Protein AF-A0AB39TTS7-F1 (afdb_monomer)

Structure (mmCIF, N/CA/C/O backbone):
data_AF-A0AB39TTS7-F1
#
_entry.id   AF-A0AB39TTS7-F1
#
loop_
_atom_site.group_PDB
_atom_site.id
_atom_site.type_symbol
_atom_site.label_atom_id
_atom_site.label_alt_id
_atom_site.label_comp_id
_atom_site.label_asym_id
_atom_site.label_entity_id
_atom_site.label_seq_id
_atom_site.pdbx_PDB_ins_code
_atom_site.Cartn_x
_atom_site.Cartn_y
_atom_site.Cartn_z
_atom_site.occupancy
_atom_site.B_iso_or_equiv
_atom_site.auth_seq_id
_atom_site.auth_comp_id
_atom_site.auth_asym_id
_atom_site.auth_atom_id
_atom_site.pdbx_PDB_model_num
ATOM 1 N N . MET A 1 1 ? -47.354 -14.743 -45.698 1.00 46.66 1 MET A N 1
ATOM 2 C CA . MET A 1 1 ? -46.355 -13.692 -45.414 1.00 46.66 1 MET A CA 1
ATOM 3 C C . MET A 1 1 ? -45.874 -13.891 -43.988 1.00 46.66 1 MET A C 1
ATOM 5 O O . MET A 1 1 ? -46.660 -13.696 -43.076 1.00 46.66 1 MET A O 1
ATOM 9 N N . ALA A 1 2 ? -44.639 -14.348 -43.802 1.00 46.94 2 ALA A N 1
ATOM 10 C CA . ALA A 1 2 ? -43.956 -14.343 -42.511 1.00 46.94 2 ALA A CA 1
ATOM 11 C C . ALA A 1 2 ? -42.483 -14.043 -42.813 1.00 46.94 2 ALA A C 1
ATOM 13 O O . ALA A 1 2 ? -41.812 -14.837 -43.469 1.00 46.94 2 ALA A O 1
ATOM 14 N N . LEU A 1 3 ? -42.039 -12.838 -42.458 1.00 53.38 3 LEU A N 1
ATOM 15 C CA . LEU A 1 3 ? -40.659 -12.394 -42.629 1.00 53.38 3 LEU A CA 1
ATOM 16 C C . LEU A 1 3 ? -39.838 -13.039 -41.511 1.00 53.38 3 LEU A C 1
ATOM 18 O O . LEU A 1 3 ? -40.163 -12.878 -40.338 1.00 53.38 3 LEU A O 1
ATOM 22 N N . SER A 1 4 ? -38.830 -13.825 -41.885 1.00 56.28 4 SER A N 1
ATOM 23 C CA . SER A 1 4 ? -37.874 -14.396 -40.937 1.00 56.28 4 SER A CA 1
ATOM 24 C C . SER A 1 4 ? -36.919 -13.293 -40.500 1.00 56.28 4 SER A C 1
ATOM 26 O O . SER A 1 4 ? -36.210 -12.719 -41.324 1.00 56.28 4 SER A O 1
ATOM 28 N N . ASP A 1 5 ? -36.956 -12.981 -39.210 1.00 53.38 5 ASP A N 1
ATOM 29 C CA . ASP A 1 5 ? -36.069 -12.035 -38.549 1.00 53.38 5 ASP A CA 1
ATOM 30 C C . ASP A 1 5 ? -34.664 -12.654 -38.459 1.00 53.38 5 ASP A C 1
ATOM 32 O O . ASP A 1 5 ? -34.374 -13.504 -37.614 1.00 53.38 5 ASP A O 1
ATOM 36 N N . THR A 1 6 ? -33.792 -12.300 -39.405 1.00 61.19 6 THR A N 1
ATOM 37 C CA . THR A 1 6 ? -32.353 -12.548 -39.283 1.00 61.19 6 THR A CA 1
ATOM 38 C C . THR A 1 6 ? -31.809 -11.559 -38.260 1.00 61.19 6 THR A C 1
ATOM 40 O O . THR A 1 6 ? -31.436 -10.432 -38.587 1.00 61.19 6 THR A O 1
ATOM 43 N N . SER A 1 7 ? -31.760 -12.005 -37.008 1.00 56.53 7 SER A N 1
ATOM 44 C CA . SER A 1 7 ? -31.049 -11.335 -35.924 1.00 56.53 7 SER A CA 1
ATOM 45 C C . SER A 1 7 ? -29.545 -11.381 -36.221 1.00 56.53 7 SER A C 1
ATOM 47 O O . SER A 1 7 ? -28.837 -12.316 -35.845 1.00 56.53 7 SER A O 1
ATOM 49 N N . THR A 1 8 ? -29.060 -10.386 -36.970 1.00 61.47 8 THR A N 1
ATOM 50 C CA . THR A 1 8 ? -27.634 -10.177 -37.233 1.00 61.47 8 THR A CA 1
ATOM 51 C C . THR A 1 8 ? -26.974 -9.727 -35.932 1.00 61.47 8 THR A C 1
ATOM 53 O O . THR A 1 8 ? -27.010 -8.562 -35.548 1.00 61.47 8 THR A O 1
ATOM 56 N N . GLN A 1 9 ? -26.427 -10.682 -35.187 1.00 62.88 9 GLN A N 1
ATOM 57 C CA . GLN A 1 9 ? -25.672 -10.385 -33.977 1.00 62.88 9 GLN A CA 1
ATOM 58 C C . GLN A 1 9 ? -24.396 -9.622 -34.388 1.00 62.88 9 GLN A C 1
ATOM 60 O O . GLN A 1 9 ? -23.639 -10.137 -35.216 1.00 62.88 9 GLN A O 1
ATOM 65 N N . PRO A 1 10 ? -24.137 -8.402 -33.881 1.00 58.38 10 PRO A N 1
ATOM 66 C CA . PRO A 1 10 ? -22.879 -7.716 -34.145 1.00 58.38 10 PRO A CA 1
ATOM 67 C C . PRO A 1 10 ? -21.734 -8.536 -33.544 1.00 58.38 10 PRO A C 1
ATOM 69 O O . PRO A 1 10 ? -21.829 -8.986 -32.401 1.00 58.38 10 PRO A O 1
ATOM 72 N N . ALA A 1 11 ? -20.666 -8.748 -34.313 1.00 64.62 11 ALA A N 1
ATOM 73 C CA . ALA A 1 11 ? -19.457 -9.396 -33.819 1.00 64.62 11 ALA A CA 1
ATOM 74 C C . ALA A 1 11 ? -18.943 -8.657 -32.564 1.00 64.62 11 ALA A C 1
ATOM 76 O O . ALA A 1 11 ? -18.933 -7.420 -32.574 1.00 64.62 11 ALA A O 1
ATOM 77 N N . PRO A 1 12 ? -18.532 -9.363 -31.490 1.00 58.91 12 PRO A N 1
ATOM 78 C CA . PRO A 1 12 ? -17.907 -8.709 -30.350 1.00 58.91 12 PRO A CA 1
ATOM 79 C C . PRO A 1 12 ? -16.678 -7.947 -30.852 1.00 58.91 12 PRO A C 1
ATOM 81 O O . PRO A 1 12 ? -15.856 -8.489 -31.594 1.00 58.91 12 PRO A O 1
ATOM 84 N N . ALA A 1 13 ? -16.618 -6.658 -30.515 1.00 64.56 13 ALA A N 1
ATOM 85 C CA . ALA A 1 13 ? -15.501 -5.788 -30.850 1.00 64.56 13 ALA A CA 1
ATOM 86 C C . ALA A 1 13 ? -14.179 -6.450 -30.422 1.00 64.56 13 ALA A C 1
ATOM 88 O O . ALA A 1 13 ? -14.175 -7.149 -29.405 1.00 64.56 13 ALA A O 1
ATOM 89 N N . PRO A 1 14 ? -13.078 -6.251 -31.172 1.00 59.50 14 PRO A N 1
ATOM 90 C CA . PRO A 1 14 ? -11.790 -6.832 -30.826 1.00 59.50 14 PRO A CA 1
ATOM 91 C C . PRO A 1 14 ? -11.457 -6.433 -29.393 1.00 59.50 14 PRO A C 1
ATOM 93 O O . PRO A 1 14 ? -11.350 -5.243 -29.089 1.00 59.50 14 PRO A O 1
ATOM 96 N N . GLU A 1 15 ? -11.374 -7.437 -28.522 1.00 56.50 15 GLU A N 1
ATOM 97 C CA . GLU A 1 15 ? -10.925 -7.292 -27.148 1.00 56.50 15 GLU A CA 1
ATOM 98 C C . GLU A 1 15 ? -9.644 -6.467 -27.185 1.00 56.50 15 GLU A C 1
ATOM 100 O O . GLU A 1 15 ? -8.640 -6.872 -27.775 1.00 56.50 15 GLU A O 1
ATOM 105 N N . ALA A 1 16 ? -9.713 -5.255 -26.633 1.00 53.84 16 ALA A N 1
ATOM 106 C CA . ALA A 1 16 ? -8.528 -4.469 -26.374 1.00 53.84 16 ALA A CA 1
ATOM 107 C C . ALA A 1 16 ? -7.603 -5.383 -25.575 1.00 53.84 16 ALA A C 1
ATOM 109 O O . ALA A 1 16 ? -7.972 -5.799 -24.475 1.00 53.84 16 ALA A O 1
ATOM 110 N N . SER A 1 17 ? -6.465 -5.759 -26.168 1.00 58.00 17 SER A N 1
ATOM 111 C CA . SER A 1 17 ? -5.464 -6.605 -25.527 1.00 58.00 17 SER A CA 1
ATOM 112 C C . SER A 1 17 ? -5.313 -6.142 -24.081 1.00 58.00 17 SER A C 1
ATOM 114 O O . SER A 1 17 ? -5.130 -4.930 -23.904 1.00 58.00 17 SER A O 1
ATOM 116 N N . PRO A 1 18 ? -5.434 -7.028 -23.070 1.00 58.00 18 PRO A N 1
ATOM 117 C CA . PRO A 1 18 ? -5.322 -6.611 -21.683 1.00 58.00 18 PRO A CA 1
ATOM 118 C C . PRO A 1 18 ? -4.019 -5.833 -21.568 1.00 58.00 18 PRO A C 1
ATOM 120 O O . PRO A 1 18 ? -2.938 -6.342 -21.879 1.00 58.00 18 PRO A O 1
ATOM 123 N N . LEU A 1 19 ? -4.152 -4.536 -21.273 1.00 57.91 19 LEU A N 1
ATOM 124 C CA . LEU A 1 19 ? -3.012 -3.672 -21.023 1.00 57.91 19 LEU A CA 1
ATOM 125 C C . LEU A 1 19 ? -2.153 -4.410 -19.999 1.00 57.91 19 LEU A C 1
ATOM 127 O O . LEU A 1 19 ? -2.727 -4.929 -19.044 1.00 57.91 19 LEU A O 1
ATOM 131 N N . PRO A 1 20 ? -0.827 -4.514 -20.204 1.00 55.59 20 PRO A N 1
ATOM 132 C CA . PRO A 1 20 ? 0.010 -5.324 -19.335 1.00 55.59 20 PRO A CA 1
ATOM 133 C C . PRO A 1 20 ? -0.264 -4.923 -17.890 1.00 55.59 20 PRO A C 1
ATOM 135 O O . PRO A 1 20 ? -0.095 -3.743 -17.564 1.00 55.59 20 PRO A O 1
ATOM 138 N N . ASP A 1 21 ? -0.736 -5.890 -17.095 1.00 55.03 21 ASP A N 1
ATOM 139 C CA . ASP A 1 21 ? -1.159 -5.726 -15.706 1.00 55.03 21 ASP A CA 1
ATOM 140 C C . ASP A 1 21 ? -0.040 -5.046 -14.926 1.00 55.03 21 ASP A C 1
ATOM 142 O O . ASP A 1 21 ? 0.962 -5.640 -14.526 1.00 55.03 21 ASP A O 1
ATOM 146 N N . ALA A 1 22 ? -0.156 -3.729 -14.826 1.00 57.56 22 ALA A N 1
ATOM 147 C CA . ALA A 1 22 ? 0.802 -2.912 -14.132 1.00 57.56 22 ALA A CA 1
ATOM 148 C C . ALA A 1 22 ? 0.517 -3.018 -12.641 1.00 57.56 22 ALA A C 1
ATOM 150 O O . ALA A 1 22 ? -0.642 -3.036 -12.228 1.00 57.56 22 ALA A O 1
ATOM 151 N N . CYS A 1 23 ? 1.576 -2.993 -11.827 1.00 60.03 23 CYS A N 1
ATOM 152 C CA . CYS A 1 23 ? 1.426 -2.848 -10.386 1.00 60.03 23 CYS A CA 1
ATOM 153 C C . CYS A 1 23 ? 0.411 -1.728 -10.091 1.00 60.03 23 CYS A C 1
ATOM 155 O O . CYS A 1 23 ? 0.580 -0.628 -10.632 1.00 60.03 23 CYS A O 1
ATOM 157 N N . PRO A 1 24 ? -0.621 -1.949 -9.250 1.00 63.62 24 PRO A N 1
ATOM 158 C CA . PRO A 1 24 ? -1.665 -0.957 -9.034 1.00 63.62 24 PRO A CA 1
ATOM 159 C C . PRO A 1 24 ? -1.083 0.333 -8.459 1.00 63.62 24 PRO A C 1
ATOM 161 O O . PRO A 1 24 ? -1.675 1.386 -8.628 1.00 63.62 24 PRO A O 1
ATOM 164 N N . LEU A 1 25 ? 0.118 0.288 -7.872 1.00 68.62 25 LEU A N 1
ATOM 165 C CA . LEU A 1 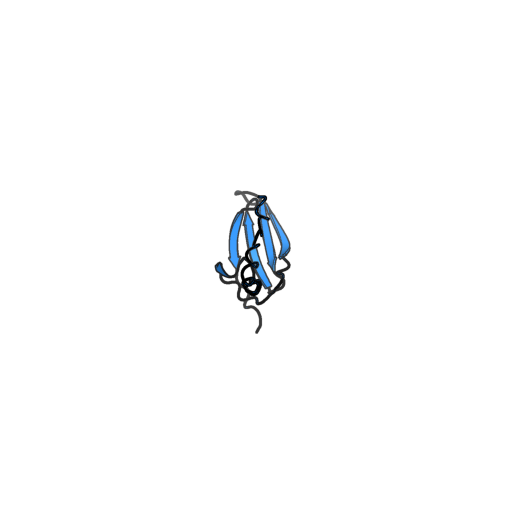25 ? 0.842 1.448 -7.356 1.00 68.62 25 LEU A CA 1
ATOM 166 C C . LEU A 1 25 ? 1.831 2.065 -8.352 1.00 68.62 25 LEU A C 1
ATOM 168 O O . LEU A 1 25 ? 2.658 2.893 -7.971 1.00 68.62 25 LEU A O 1
ATOM 172 N N . ARG A 1 26 ? 1.766 1.706 -9.639 1.00 66.25 26 ARG A N 1
ATOM 173 C CA . ARG A 1 26 ? 2.566 2.360 -10.685 1.00 66.25 26 ARG A CA 1
ATOM 174 C C . ARG A 1 26 ? 2.312 3.864 -10.719 1.00 66.25 26 ARG A C 1
ATOM 176 O O . ARG A 1 26 ? 3.248 4.634 -10.905 1.00 66.25 26 ARG A O 1
ATOM 183 N N . HIS A 1 27 ? 1.065 4.278 -10.487 1.00 65.75 27 HIS A N 1
ATOM 18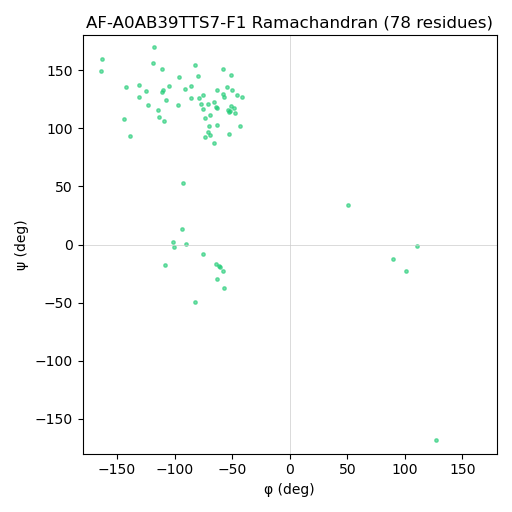4 C CA . HIS A 1 27 ? 0.691 5.690 -10.393 1.00 65.75 27 HIS A CA 1
ATOM 185 C C . HIS A 1 27 ? 1.348 6.417 -9.204 1.00 65.75 27 HIS A C 1
ATOM 187 O O . HIS A 1 27 ? 1.415 7.640 -9.212 1.00 65.75 27 HIS A O 1
ATOM 193 N N . LEU A 1 28 ? 1.874 5.677 -8.221 1.00 64.94 28 LEU A N 1
ATOM 194 C CA . LEU A 1 28 ? 2.598 6.202 -7.058 1.00 64.94 28 LEU A CA 1
ATOM 195 C C . LEU A 1 28 ? 4.118 6.070 -7.182 1.00 64.94 28 LEU A C 1
ATOM 197 O O . LEU A 1 28 ? 4.838 6.457 -6.269 1.00 64.94 28 LEU A O 1
ATOM 201 N N . GLY A 1 29 ? 4.615 5.553 -8.307 1.00 63.38 29 GLY A N 1
ATOM 202 C CA . GLY A 1 29 ? 6.046 5.457 -8.587 1.00 63.38 29 GLY A CA 1
ATOM 203 C C . GLY A 1 29 ? 6.612 4.042 -8.579 1.00 63.38 29 GLY A C 1
ATOM 204 O O . GLY A 1 29 ? 7.781 3.889 -8.914 1.00 63.38 29 GLY A O 1
ATOM 205 N N . CYS A 1 30 ? 5.812 3.006 -8.294 1.00 65.56 30 CYS A N 1
ATOM 206 C CA . CYS A 1 30 ? 6.291 1.626 -8.386 1.00 65.56 30 CYS A CA 1
ATOM 207 C C . CYS A 1 30 ? 6.673 1.284 -9.836 1.00 65.56 30 CYS A C 1
ATOM 209 O O . CYS A 1 30 ? 5.831 1.290 -10.741 1.00 65.56 30 CYS A O 1
ATOM 211 N N . ARG A 1 31 ? 7.951 0.968 -10.068 1.00 68.06 31 ARG A N 1
ATOM 212 C CA . ARG A 1 31 ? 8.479 0.646 -11.410 1.00 68.06 31 ARG A CA 1
ATOM 213 C C . ARG A 1 31 ? 8.417 -0.837 -11.764 1.00 68.06 31 ARG A C 1
ATOM 215 O O . ARG A 1 31 ? 8.814 -1.218 -12.866 1.00 68.06 31 ARG A O 1
ATOM 222 N N . ALA A 1 32 ? 7.903 -1.663 -10.860 1.00 64.62 32 ALA A N 1
ATOM 223 C CA . ALA A 1 32 ? 7.803 -3.097 -11.051 1.00 64.62 32 ALA A CA 1
ATOM 224 C C . ALA A 1 32 ? 6.985 -3.454 -12.298 1.00 64.62 32 ALA A C 1
ATOM 226 O O . ALA A 1 32 ? 5.849 -3.005 -12.471 1.00 64.62 32 ALA A O 1
ATOM 227 N N 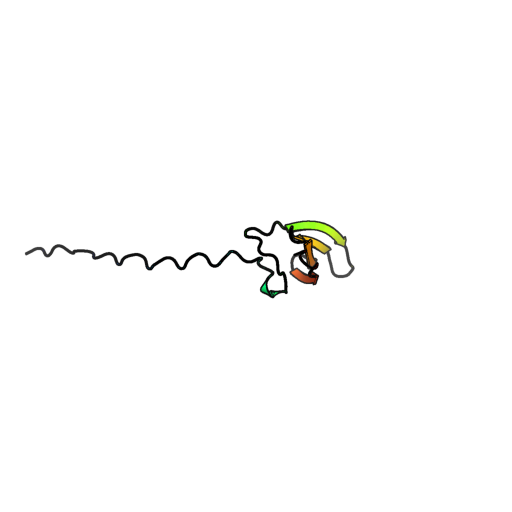. ARG A 1 33 ? 7.549 -4.317 -13.147 1.00 63.81 33 ARG A N 1
ATOM 228 C CA . ARG A 1 33 ? 6.827 -4.995 -14.233 1.00 63.81 33 ARG A CA 1
ATOM 229 C C . ARG A 1 33 ? 6.316 -6.350 -13.742 1.00 63.81 33 ARG A C 1
ATOM 231 O O . ARG A 1 33 ? 6.655 -7.382 -14.309 1.00 63.81 33 ARG A O 1
ATOM 238 N N . LEU A 1 34 ? 5.591 -6.345 -12.627 1.00 61.75 34 LEU A N 1
ATOM 239 C CA . LEU A 1 34 ? 4.992 -7.555 -12.074 1.00 61.75 34 LEU A CA 1
ATOM 240 C C . LEU A 1 34 ? 3.543 -7.650 -12.525 1.00 61.75 34 LEU A C 1
ATOM 242 O O . LEU A 1 34 ? 2.757 -6.770 -12.190 1.00 61.75 34 LEU A O 1
ATOM 246 N N . THR A 1 35 ? 3.231 -8.735 -13.232 1.00 59.69 35 THR A N 1
ATOM 247 C CA . THR A 1 35 ? 1.877 -9.092 -13.677 1.00 59.69 35 THR A CA 1
ATOM 248 C C . THR A 1 35 ? 0.934 -9.353 -12.501 1.00 59.69 35 THR A C 1
ATOM 250 O O . THR A 1 35 ? -0.254 -9.095 -12.602 1.00 59.69 35 THR A O 1
ATOM 253 N N . ASP A 1 36 ? 1.466 -9.833 -11.372 1.00 61.59 36 ASP A N 1
ATOM 254 C CA . ASP A 1 36 ? 0.720 -9.998 -10.123 1.00 61.59 36 ASP A CA 1
ATOM 255 C C . ASP A 1 36 ? 1.596 -9.558 -8.935 1.00 61.59 36 ASP A C 1
ATOM 257 O O . ASP A 1 36 ? 2.457 -10.311 -8.459 1.00 61.59 36 ASP A O 1
ATOM 261 N N . PRO A 1 37 ? 1.490 -8.293 -8.497 1.00 65.25 37 PRO A N 1
ATOM 262 C CA . PRO A 1 37 ? 2.268 -7.793 -7.378 1.00 65.25 37 PRO A CA 1
ATOM 263 C C . PRO A 1 37 ? 1.771 -8.442 -6.088 1.00 65.25 37 PRO A C 1
ATOM 265 O 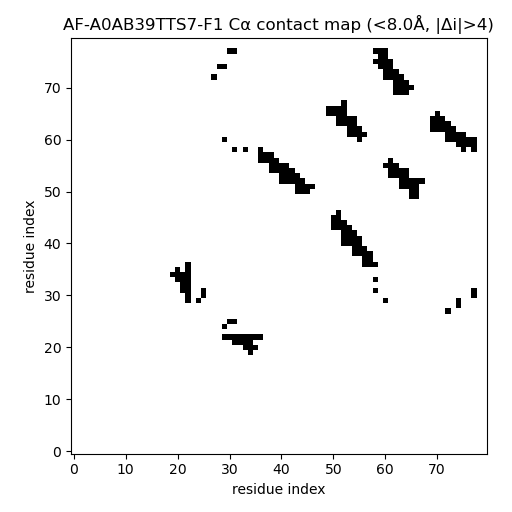O . PRO A 1 37 ? 0.770 -8.039 -5.499 1.00 65.25 37 PRO A O 1
ATOM 268 N N . THR A 1 38 ? 2.515 -9.435 -5.609 1.00 75.50 38 THR A N 1
ATOM 269 C CA . THR A 1 38 ? 2.214 -10.068 -4.329 1.00 75.50 38 THR A CA 1
ATOM 270 C C . THR A 1 38 ? 2.595 -9.125 -3.191 1.00 75.50 38 THR A C 1
ATOM 272 O O . THR A 1 38 ? 3.778 -8.908 -2.908 1.00 75.50 38 THR A O 1
ATOM 275 N N . TRP A 1 39 ? 1.585 -8.574 -2.523 1.00 80.00 39 TRP A N 1
ATOM 276 C CA . TRP A 1 39 ? 1.748 -7.792 -1.304 1.00 80.00 39 TRP A CA 1
ATOM 277 C C . TRP A 1 39 ? 1.769 -8.708 -0.088 1.00 80.00 39 TRP A C 1
ATOM 279 O O . TRP A 1 39 ? 0.968 -9.636 0.026 1.00 80.00 39 TRP A O 1
ATOM 289 N N . ARG A 1 40 ? 2.692 -8.449 0.836 1.00 86.94 40 ARG A N 1
ATOM 290 C CA . ARG A 1 40 ? 2.745 -9.128 2.133 1.00 86.94 40 ARG A CA 1
ATOM 291 C C . ARG A 1 40 ? 2.877 -8.102 3.244 1.00 86.94 40 ARG A C 1
ATOM 293 O O . ARG A 1 40 ? 3.678 -7.175 3.127 1.00 86.94 40 ARG A O 1
ATOM 300 N N . LEU A 1 41 ? 2.130 -8.289 4.328 1.00 89.38 41 LEU A N 1
ATOM 301 C CA . LEU A 1 41 ? 2.320 -7.516 5.551 1.00 89.38 41 LEU A CA 1
ATOM 302 C C . LEU A 1 41 ? 3.711 -7.830 6.114 1.00 89.38 41 LEU A C 1
ATOM 304 O O . LEU A 1 41 ? 4.012 -8.983 6.424 1.00 89.38 41 LEU A O 1
ATOM 308 N N . ALA A 1 42 ? 4.572 -6.819 6.203 1.00 88.69 42 ALA A N 1
ATOM 309 C CA . ALA A 1 42 ? 5.896 -6.957 6.796 1.00 88.69 42 ALA A CA 1
ATOM 310 C C . ALA A 1 42 ? 5.807 -6.841 8.320 1.00 88.69 42 ALA A C 1
ATOM 312 O O . ALA A 1 42 ? 6.342 -7.683 9.037 1.00 88.69 42 ALA A O 1
ATOM 313 N N . TYR A 1 43 ? 5.121 -5.806 8.807 1.00 90.75 43 TYR A N 1
ATOM 3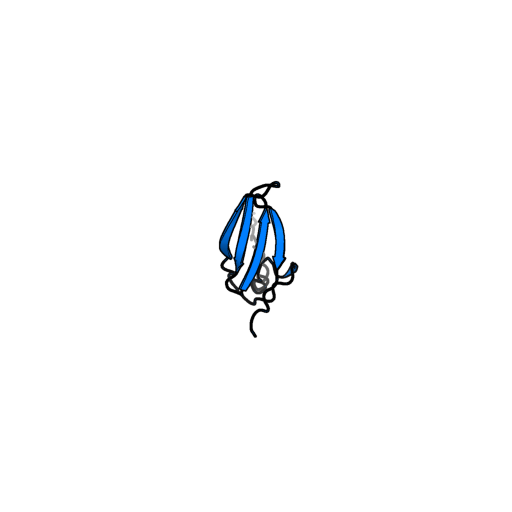14 C CA . TYR A 1 43 ? 4.787 -5.627 10.218 1.00 90.75 43 TYR A CA 1
ATOM 315 C C . TYR A 1 43 ? 3.666 -4.592 10.372 1.00 90.75 43 TYR A C 1
ATOM 317 O O . TYR A 1 43 ? 3.470 -3.752 9.494 1.00 90.75 43 TYR A O 1
ATOM 325 N N . SER A 1 44 ? 2.973 -4.612 11.510 1.00 93.00 44 SER A N 1
ATOM 326 C CA . SER A 1 44 ? 2.070 -3.538 11.928 1.00 93.00 44 SER A CA 1
ATOM 327 C C . SER A 1 44 ? 2.534 -2.913 13.245 1.00 93.00 44 SER A C 1
ATOM 329 O O . SER A 1 44 ? 3.308 -3.508 14.005 1.00 93.00 44 SER A O 1
ATOM 331 N N . ARG A 1 45 ? 2.129 -1.666 13.491 1.00 93.69 45 ARG A N 1
ATOM 332 C CA . ARG A 1 45 ? 2.355 -0.952 14.751 1.00 93.69 45 ARG A CA 1
ATOM 333 C C . ARG A 1 45 ? 1.146 -0.104 15.098 1.00 93.69 45 ARG A C 1
ATOM 335 O O . ARG A 1 45 ? 0.645 0.643 14.266 1.00 93.69 45 ARG A O 1
ATOM 342 N N . THR A 1 46 ? 0.745 -0.144 16.361 1.00 94.56 46 THR A N 1
ATOM 343 C CA . THR A 1 46 ? -0.220 0.813 16.900 1.00 94.56 46 THR A CA 1
ATOM 344 C C . THR A 1 46 ? 0.468 2.156 17.129 1.00 94.56 46 THR A C 1
ATOM 346 O O . THR A 1 46 ? 1.522 2.232 17.763 1.00 94.56 46 THR A O 1
ATOM 349 N N . THR A 1 47 ? -0.132 3.217 16.607 1.00 89.44 47 THR A N 1
ATOM 350 C CA . THR A 1 47 ? 0.292 4.609 16.782 1.00 89.44 47 THR A CA 1
ATOM 351 C C . THR A 1 47 ? -0.807 5.392 17.504 1.00 89.44 47 THR A C 1
ATOM 353 O O . THR A 1 47 ? -1.927 4.904 17.644 1.00 89.44 47 THR A O 1
ATOM 356 N N . ALA A 1 48 ? -0.523 6.623 17.941 1.00 92.12 48 ALA A N 1
ATOM 357 C CA . ALA A 1 48 ? -1.546 7.496 18.533 1.00 92.12 48 ALA A CA 1
ATOM 358 C C . ALA A 1 48 ? -2.699 7.832 17.560 1.00 92.12 48 ALA A C 1
ATOM 360 O O . ALA A 1 48 ? -3.772 8.237 17.990 1.00 92.12 48 ALA A O 1
ATOM 361 N N . GLU A 1 49 ? -2.47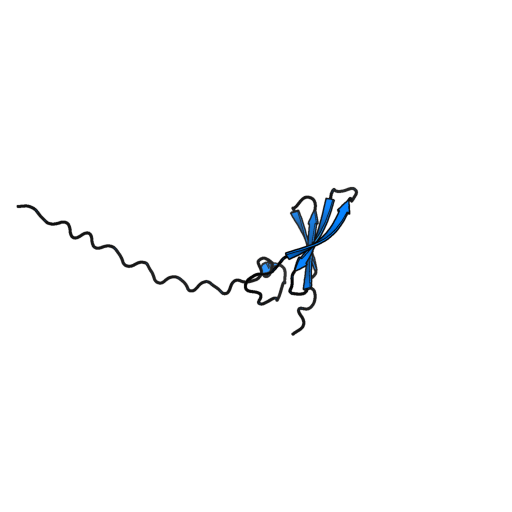3 7.650 16.258 1.00 87.12 49 GLU A N 1
ATOM 362 C CA . GLU A 1 49 ? -3.389 7.989 15.163 1.00 87.12 49 GLU A CA 1
ATOM 363 C C . GLU A 1 49 ? -4.152 6.753 14.639 1.00 87.12 49 GLU A C 1
ATOM 365 O O . GLU A 1 49 ? -4.985 6.871 13.741 1.00 87.12 49 GLU A O 1
ATOM 370 N N . GLY A 1 50 ? -3.873 5.563 15.186 1.00 90.31 50 GLY A N 1
ATOM 371 C CA . GLY A 1 50 ? -4.471 4.291 14.772 1.00 90.31 50 GLY A CA 1
ATOM 372 C C . GLY A 1 50 ? -3.446 3.207 14.447 1.00 90.31 50 GLY A C 1
ATOM 373 O O . GLY A 1 50 ? -2.255 3.327 14.760 1.00 90.31 50 GLY A O 1
ATOM 374 N N . GLU A 1 51 ? -3.914 2.124 13.834 1.00 93.06 51 GLU A N 1
ATOM 375 C CA . GLU A 1 51 ? -3.057 1.021 13.399 1.00 93.06 51 GLU A CA 1
ATOM 376 C C . GLU A 1 51 ? -2.353 1.378 12.090 1.00 93.06 51 GLU A C 1
ATOM 378 O O . GLU A 1 51 ? -2.997 1.763 11.118 1.00 93.06 51 GLU A O 1
ATOM 383 N N . ALA A 1 52 ? -1.026 1.259 12.073 1.00 92.75 52 ALA A N 1
ATOM 384 C CA . ALA A 1 52 ? -0.204 1.434 10.888 1.00 92.75 52 ALA A CA 1
ATOM 385 C C . ALA A 1 52 ? 0.325 0.078 10.410 1.00 92.75 52 ALA A C 1
ATOM 387 O O . ALA A 1 52 ? 1.017 -0.622 11.152 1.00 92.75 52 ALA A O 1
ATOM 388 N N . GLU A 1 53 ? 0.056 -0.267 9.159 1.00 92.69 53 GLU A N 1
ATOM 389 C CA . GLU A 1 53 ? 0.488 -1.503 8.515 1.00 92.69 53 GLU A CA 1
ATOM 390 C C . GLU A 1 53 ? 1.532 -1.189 7.447 1.00 92.69 53 GLU A C 1
ATOM 392 O O . GLU A 1 53 ? 1.348 -0.311 6.605 1.00 92.69 53 GLU A O 1
ATOM 397 N N . TYR A 1 54 ? 2.643 -1.913 7.471 1.00 90.62 54 TYR A N 1
ATOM 398 C CA . TYR A 1 54 ? 3.732 -1.754 6.520 1.00 90.62 54 TYR A CA 1
ATOM 399 C C . TYR A 1 54 ? 3.732 -2.975 5.610 1.00 90.62 54 TYR A C 1
ATOM 401 O O . TYR A 1 54 ? 4.131 -4.064 6.030 1.00 90.62 54 TYR A O 1
ATOM 409 N N . CYS A 1 55 ? 3.283 -2.814 4.368 1.00 87.94 55 CYS A N 1
ATOM 410 C CA . CYS A 1 55 ? 3.200 -3.908 3.403 1.00 87.94 55 CYS A CA 1
ATOM 411 C C . CYS A 1 55 ? 4.322 -3.789 2.377 1.00 87.94 55 CYS A C 1
ATOM 413 O O .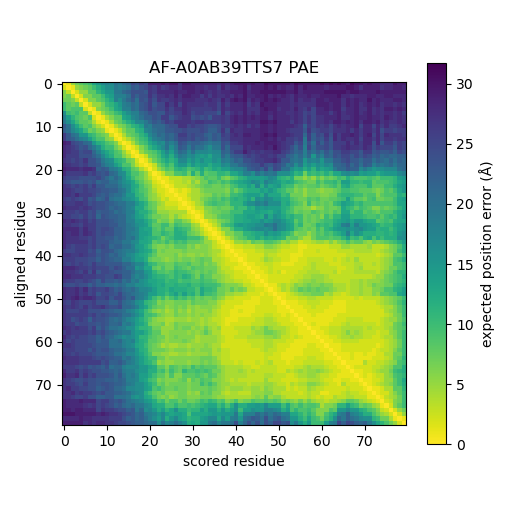 CYS A 1 55 ? 4.602 -2.710 1.857 1.00 87.94 55 CYS A O 1
ATOM 415 N N . ARG A 1 56 ? 4.961 -4.913 2.062 1.00 86.44 56 ARG A N 1
ATOM 416 C CA . ARG A 1 56 ? 6.032 -4.989 1.073 1.00 86.44 56 ARG A CA 1
ATOM 417 C C . ARG A 1 56 ? 5.549 -5.748 -0.152 1.00 86.44 56 ARG A C 1
ATOM 419 O O . ARG A 1 56 ? 4.964 -6.824 -0.030 1.00 86.44 56 ARG A O 1
ATOM 426 N N . CYS A 1 57 ? 5.817 -5.194 -1.323 1.00 82.38 57 CYS A N 1
ATOM 427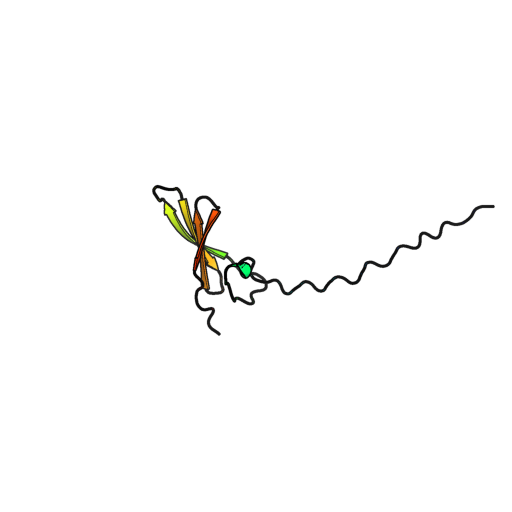 C CA . CYS A 1 57 ? 5.611 -5.880 -2.589 1.00 82.38 57 CYS A CA 1
ATOM 428 C C . CYS A 1 57 ? 6.798 -6.799 -2.890 1.00 82.38 57 CYS A C 1
ATOM 430 O O . CYS A 1 57 ? 7.927 -6.530 -2.471 1.00 82.38 57 CYS A O 1
ATOM 432 N N . SER A 1 58 ? 6.575 -7.853 -3.672 1.00 79.44 58 SER A N 1
ATOM 433 C CA . SER A 1 58 ? 7.643 -8.719 -4.186 1.00 79.44 58 SER A CA 1
ATOM 434 C C . SER A 1 58 ? 8.703 -7.969 -5.006 1.00 79.44 58 SER A C 1
ATOM 436 O O . SER A 1 58 ? 9.845 -8.413 -5.059 1.00 79.44 58 SER A O 1
ATOM 438 N N . CYS A 1 59 ? 8.379 -6.799 -5.569 1.00 76.19 59 CYS A N 1
ATOM 439 C CA . CYS A 1 59 ? 9.362 -5.920 -6.215 1.00 76.19 59 CYS A CA 1
ATOM 440 C C . CYS A 1 59 ? 10.262 -5.139 -5.245 1.00 76.19 59 CYS A C 1
ATOM 442 O O . CYS A 1 59 ? 11.211 -4.484 -5.662 1.00 76.19 59 CYS A O 1
ATOM 444 N N . GLY A 1 60 ? 9.963 -5.191 -3.950 1.00 80.19 60 GLY A N 1
ATOM 445 C CA . GLY A 1 60 ? 10.705 -4.503 -2.910 1.00 80.19 60 GLY A CA 1
ATOM 446 C C . GLY A 1 60 ? 10.056 -3.212 -2.427 1.00 80.19 60 GLY A C 1
ATOM 447 O O . GLY A 1 60 ? 10.351 -2.851 -1.288 1.00 80.19 60 GLY A O 1
ATOM 448 N N . SER A 1 61 ? 9.185 -2.551 -3.203 1.00 82.50 61 SER A N 1
ATOM 449 C CA . SER A 1 61 ? 8.493 -1.327 -2.765 1.00 82.50 61 SER A CA 1
ATOM 450 C C . SER A 1 61 ? 7.678 -1.564 -1.491 1.00 82.50 61 SER A C 1
ATOM 452 O O . SER A 1 61 ? 7.193 -2.674 -1.238 1.00 82.50 61 SER A O 1
ATOM 454 N N . LEU A 1 62 ? 7.518 -0.512 -0.695 1.00 86.31 62 LEU A N 1
ATOM 455 C CA . LEU A 1 62 ? 6.848 -0.563 0.595 1.00 86.31 62 LEU A CA 1
ATOM 456 C C . LEU A 1 62 ? 5.716 0.466 0.650 1.00 86.31 62 LEU A C 1
ATOM 458 O O . LEU A 1 62 ? 5.905 1.628 0.301 1.00 86.31 62 LEU A O 1
ATOM 462 N N . VAL A 1 63 ? 4.540 0.041 1.099 1.00 88.25 63 VAL A N 1
ATOM 463 C CA . VAL A 1 63 ? 3.421 0.933 1.416 1.00 88.25 63 VAL A CA 1
ATOM 464 C C . VAL A 1 63 ? 3.168 0.973 2.903 1.00 88.25 63 VAL A C 1
ATOM 466 O O . VAL A 1 63 ? 3.390 -0.009 3.611 1.00 88.25 63 VAL A O 1
ATOM 469 N N . VAL A 1 64 ? 2.657 2.114 3.346 1.00 89.62 64 VAL A N 1
ATOM 470 C CA . VAL A 1 64 ? 2.157 2.311 4.699 1.00 89.62 64 VAL A CA 1
ATOM 471 C C . VAL A 1 64 ? 0.658 2.545 4.610 1.00 89.62 64 VAL A C 1
ATOM 473 O O . VAL A 1 64 ? 0.225 3.545 4.031 1.00 89.62 64 VAL A O 1
ATOM 476 N N . LEU A 1 65 ? -0.120 1.632 5.180 1.00 89.94 65 LEU A N 1
ATOM 477 C CA . LEU A 1 65 ? -1.550 1.809 5.395 1.00 89.94 65 LEU A CA 1
ATOM 478 C C . LEU A 1 65 ? -1.774 2.297 6.827 1.00 89.94 65 LEU A C 1
ATOM 480 O O . LEU A 1 65 ? -1.050 1.892 7.736 1.00 89.94 65 LEU A O 1
ATOM 484 N N . ARG A 1 66 ? -2.760 3.162 7.046 1.00 91.50 66 ARG A N 1
ATOM 485 C CA . ARG A 1 66 ? -3.255 3.503 8.382 1.00 91.50 66 ARG A CA 1
ATOM 486 C C . ARG A 1 66 ? -4.739 3.221 8.435 1.00 91.50 66 ARG A C 1
ATOM 488 O O . ARG A 1 66 ? -5.484 3.805 7.661 1.00 91.50 66 ARG A O 1
ATOM 495 N N . ASN A 1 67 ? -5.157 2.331 9.330 1.00 88.81 67 ASN A N 1
ATOM 496 C CA . ASN A 1 67 ? -6.542 1.859 9.419 1.00 88.81 67 ASN A CA 1
ATOM 497 C C . ASN A 1 67 ? -7.103 1.392 8.050 1.00 88.81 67 ASN A C 1
ATOM 499 O O . ASN A 1 67 ? -8.280 1.585 7.763 1.00 88.81 67 ASN A O 1
ATOM 503 N N . GLY A 1 68 ? -6.249 0.815 7.192 1.00 83.44 68 GLY A N 1
ATOM 504 C CA . GLY A 1 68 ? -6.584 0.407 5.821 1.00 83.44 68 GLY A CA 1
ATOM 505 C C . GLY A 1 68 ? -6.370 1.467 4.728 1.00 83.44 68 GLY A C 1
ATOM 506 O O . GLY A 1 68 ? -6.348 1.109 3.551 1.00 83.44 68 GLY A O 1
ATOM 507 N N . ASP A 1 69 ? -6.139 2.737 5.076 1.00 86.50 69 ASP A N 1
ATOM 508 C CA . ASP A 1 69 ? -5.949 3.826 4.109 1.00 86.50 69 ASP A CA 1
ATOM 509 C C . ASP A 1 69 ? -4.480 4.036 3.734 1.00 86.50 69 ASP A C 1
ATOM 511 O O . ASP A 1 69 ? -3.601 4.138 4.594 1.00 86.50 69 ASP A O 1
ATOM 515 N N . LEU A 1 70 ? -4.192 4.179 2.440 1.00 84.88 70 LEU A N 1
ATOM 516 C CA . LEU A 1 70 ? -2.832 4.401 1.957 1.00 84.88 70 LEU A CA 1
ATOM 517 C C . LEU A 1 70 ? -2.305 5.787 2.352 1.00 84.88 70 LEU A C 1
ATOM 519 O O . LEU A 1 70 ? -2.732 6.808 1.821 1.00 84.88 70 LEU A O 1
ATOM 523 N N . CYS A 1 71 ? -1.320 5.806 3.248 1.00 87.88 71 CYS A N 1
ATOM 524 C CA . CYS A 1 71 ? -0.735 7.029 3.805 1.00 87.88 71 CYS A CA 1
ATOM 525 C C . CYS A 1 71 ? 0.678 7.321 3.298 1.00 87.88 71 CYS A C 1
ATOM 527 O O . CYS A 1 71 ? 1.171 8.438 3.447 1.00 87.88 71 CYS A O 1
ATOM 529 N N . GLY A 1 72 ? 1.358 6.330 2.726 1.00 86.75 72 GLY A N 1
ATOM 530 C CA . GLY A 1 72 ? 2.711 6.513 2.223 1.00 86.75 72 GLY A CA 1
ATOM 531 C C . GLY A 1 72 ? 3.144 5.404 1.282 1.00 86.75 72 GLY A C 1
ATOM 532 O O . GLY A 1 72 ? 2.742 4.250 1.426 1.00 86.75 72 GLY A O 1
ATOM 533 N N . PHE A 1 73 ? 3.999 5.771 0.336 1.00 85.69 73 PHE A N 1
ATOM 534 C CA . PHE A 1 73 ? 4.661 4.854 -0.577 1.00 85.69 73 PHE A CA 1
ATOM 535 C C . PHE A 1 73 ? 6.155 5.167 -0.581 1.00 85.69 73 PHE A C 1
ATOM 537 O O . PHE A 1 73 ? 6.562 6.311 -0.776 1.00 85.69 73 PHE A O 1
ATOM 544 N N . ILE A 1 74 ? 6.959 4.141 -0.336 1.00 84.50 74 ILE A N 1
ATOM 545 C CA . ILE A 1 74 ? 8.410 4.184 -0.429 1.00 84.50 74 ILE A CA 1
ATOM 546 C C . ILE A 1 74 ? 8.777 3.262 -1.582 1.00 84.50 74 ILE A C 1
ATOM 548 O O . ILE A 1 74 ? 8.629 2.037 -1.491 1.00 84.50 74 ILE A O 1
ATOM 552 N N . ASP A 1 75 ? 9.239 3.861 -2.677 1.00 77.00 75 ASP A N 1
ATOM 553 C CA . ASP A 1 75 ? 9.825 3.074 -3.746 1.00 77.00 75 ASP A CA 1
ATOM 554 C C . ASP A 1 75 ? 11.170 2.545 -3.262 1.00 77.00 75 ASP A C 1
ATOM 556 O O . ASP A 1 75 ? 12.064 3.300 -2.877 1.00 77.00 75 ASP A O 1
ATOM 560 N N . SER A 1 76 ? 11.293 1.228 -3.250 1.00 69.25 76 SER A N 1
ATOM 561 C CA . SER A 1 76 ? 12.600 0.600 -3.203 1.00 69.25 76 SER A CA 1
ATOM 562 C C . SER A 1 76 ? 13.038 0.514 -4.647 1.00 69.25 76 SER A C 1
ATOM 564 O O . SER A 1 76 ? 12.274 -0.032 -5.443 1.00 69.25 76 SER A O 1
ATOM 566 N N . GLU A 1 77 ? 14.223 1.035 -4.970 1.00 63.59 77 GLU A N 1
ATOM 567 C CA . GLU A 1 77 ? 14.843 0.894 -6.289 1.00 63.59 77 GLU A CA 1
ATOM 568 C C . GLU A 1 77 ? 14.665 -0.564 -6.739 1.00 63.59 77 GLU A C 1
ATOM 570 O O . GLU A 1 77 ? 15.310 -1.472 -6.206 1.00 63.59 77 GLU A O 1
ATOM 575 N N . CYS A 1 78 ? 13.703 -0.813 -7.636 1.00 55.53 78 CYS A N 1
ATOM 576 C CA . CYS A 1 78 ? 13.472 -2.142 -8.181 1.00 55.53 78 CYS A CA 1
ATOM 577 C C . CYS A 1 78 ? 14.749 -2.485 -8.938 1.00 55.53 78 CYS A C 1
ATOM 579 O O . CYS A 1 78 ? 14.985 -1.922 -10.008 1.00 55.53 78 CYS A O 1
ATOM 581 N N . GLY A 1 79 ? 15.591 -3.324 -8.326 1.00 54.03 79 GLY A N 1
ATOM 582 C CA . GLY A 1 79 ? 16.876 -3.730 -8.879 1.00 54.03 79 GLY A CA 1
ATOM 583 C C . GLY A 1 79 ? 16.684 -4.154 -10.328 1.00 54.03 79 GLY A C 1
ATOM 584 O O . GLY A 1 79 ? 15.876 -5.040 -10.607 1.00 54.03 79 GLY A O 1
ATOM 585 N N . SER A 1 80 ? 17.344 -3.416 -11.220 1.00 47.81 80 SER A N 1
ATOM 586 C CA . SER A 1 80 ? 17.346 -3.647 -12.665 1.00 47.81 80 SER A CA 1
ATOM 587 C C . SER A 1 80 ? 17.977 -4.985 -13.0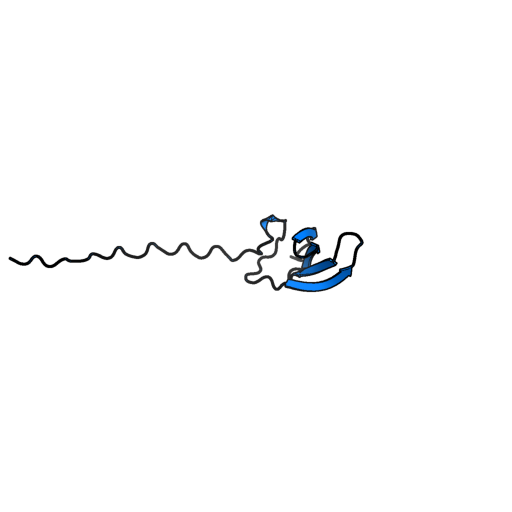23 1.00 47.81 80 SER A C 1
ATOM 589 O O . SER A 1 80 ? 18.895 -5.410 -12.285 1.00 47.81 80 SER A O 1
#

Radius of gyration: 22.41 Å; Cα contacts (8 Å, |Δi|>4): 114; chains: 1; bounding box: 64×22×64 Å

Mean predicted aligned error: 13.49 Å

Secondary structure (DSSP, 8-state):
--------PPPPPP---------GGGGGT-----SS--EEEEEEEEETTEEEEEEEETTS-EEEEETTEEEEEE------

Nearest PDB structures (foldseek):
  6qmm-assembly1_B  TM=7.439E-01  e=1.161E+00  Synechococcus elongatus PCC 7942 = FACHB-805
  6zym-assembly1_p  TM=5.571E-01  e=2.459E+00  Homo sapiens
  6xt9-assembly1_I  TM=5.900E-01  e=4.895E+00  Homo sapiens
  7woo-assembly1_C  TM=3.672E-01  e=5.547E+00  Saccharomyces cerevisiae

Organism: NCBI:txid3238634

Sequence (80 aa):
MALSDTSTQPAPAPEASPLPDACPLRHLGCRARLTDPTWRLAYSRTTAEGEAEYCRCSCGSLVVLRNGDLCGFIDSECGS

Solvent-accessible surface area (backbone atoms only — not comparable to full-atom values): 5156 Å² total; per-residue (Å²): 142,79,85,81,83,78,80,77,75,77,76,80,72,82,75,74,70,78,68,76,51,59,34,89,50,40,90,76,62,46,81,50,87,33,74,72,66,52,71,41,80,73,53,72,46,82,51,101,90,43,45,35,37,36,32,33,34,77,59,54,29,36,37,32,27,44,79,82,41,83,74,46,76,46,74,39,84,56,82,126

Foldseek 3Di:
DDDDDPPPDPDPDPPPPPDQQDDPCVVVPAPDSDSDFDKDFPDWDQDPQAIWTWIATPQGKIFIDGVNHTDDTDHDPSDD

pLDDT: mean 72.71, std 14.6, range [46.66, 94.56]